Protein AF-A0A522UEQ8-F1 (afdb_monomer)

Structure (mmCIF, N/CA/C/O backbone):
data_AF-A0A522UEQ8-F1
#
_entry.id   AF-A0A522UEQ8-F1
#
loop_
_atom_site.group_PDB
_atom_site.id
_atom_site.type_symbol
_atom_site.label_atom_id
_atom_site.label_alt_id
_atom_site.label_comp_id
_atom_site.label_asym_id
_atom_site.label_entity_id
_atom_site.label_seq_id
_atom_site.pdbx_PDB_ins_code
_atom_site.Cartn_x
_atom_site.Cartn_y
_atom_site.Cartn_z
_atom_site.occupancy
_atom_site.B_iso_or_equiv
_atom_site.auth_seq_id
_atom_site.auth_comp_id
_atom_site.auth_asym_id
_atom_site.auth_atom_id
_atom_site.pdbx_PDB_model_num
ATOM 1 N N . MET A 1 1 ? -11.836 -17.028 -3.433 1.00 91.75 1 MET A N 1
ATOM 2 C CA . MET A 1 1 ? -11.010 -16.251 -2.489 1.00 91.75 1 MET A CA 1
ATOM 3 C C . MET A 1 1 ? -9.762 -15.765 -3.207 1.00 91.75 1 MET A C 1
ATOM 5 O O . MET A 1 1 ? -8.995 -16.600 -3.670 1.00 91.75 1 MET A O 1
ATOM 9 N N . ILE A 1 2 ? -9.611 -14.448 -3.339 1.00 97.38 2 ILE A N 1
ATOM 10 C CA . ILE A 1 2 ? -8.489 -13.751 -3.980 1.00 97.38 2 ILE A CA 1
ATOM 11 C C . ILE A 1 2 ? -7.397 -13.528 -2.930 1.00 97.38 2 ILE A C 1
ATOM 13 O O . ILE A 1 2 ? -7.667 -12.942 -1.883 1.00 97.38 2 ILE A O 1
ATOM 17 N N . LYS A 1 3 ? -6.168 -13.971 -3.196 1.00 97.94 3 LYS A N 1
ATOM 18 C CA . LYS A 1 3 ? -5.020 -13.849 -2.288 1.00 97.94 3 LYS A CA 1
ATOM 19 C C . LYS A 1 3 ? -4.161 -12.650 -2.666 1.00 97.94 3 LYS A C 1
ATOM 21 O O . LYS A 1 3 ? -3.586 -12.609 -3.754 1.00 97.94 3 LYS A O 1
ATOM 26 N N . VAL A 1 4 ? -4.022 -11.704 -1.747 1.00 98.00 4 VAL A N 1
ATOM 27 C CA . VAL A 1 4 ? -3.238 -10.483 -1.943 1.00 98.00 4 VAL A CA 1
ATOM 28 C C . VAL A 1 4 ? -2.047 -10.498 -1.000 1.00 98.00 4 VAL A C 1
ATOM 30 O O . VAL A 1 4 ? -2.216 -10.483 0.217 1.00 98.00 4 VAL A O 1
ATOM 33 N N . LYS A 1 5 ? -0.834 -10.475 -1.549 1.00 96.75 5 LYS A N 1
ATOM 34 C CA . LYS A 1 5 ? 0.357 -10.165 -0.755 1.00 96.75 5 LYS A CA 1
ATOM 35 C C . LYS A 1 5 ? 0.389 -8.663 -0.511 1.00 96.75 5 LYS A C 1
ATOM 37 O O . LYS A 1 5 ? 0.429 -7.906 -1.479 1.00 96.75 5 LYS A O 1
ATOM 42 N N . LEU A 1 6 ? 0.398 -8.231 0.745 1.00 95.81 6 LEU A N 1
ATOM 43 C CA . LEU A 1 6 ? 0.631 -6.836 1.109 1.00 95.81 6 LEU A CA 1
ATOM 44 C C . LEU A 1 6 ? 2.005 -6.724 1.768 1.00 95.81 6 LEU A C 1
ATOM 46 O O . LEU A 1 6 ? 2.193 -7.157 2.902 1.00 95.81 6 LEU A O 1
ATOM 50 N N . THR A 1 7 ? 2.975 -6.156 1.058 1.00 94.88 7 THR A N 1
ATOM 51 C CA . THR A 1 7 ? 4.312 -5.929 1.610 1.00 94.88 7 THR A CA 1
ATOM 52 C C . THR A 1 7 ? 4.394 -4.536 2.226 1.00 94.88 7 THR A C 1
ATOM 54 O O . THR A 1 7 ? 4.157 -3.533 1.549 1.00 94.88 7 THR A O 1
ATOM 57 N N . LEU A 1 8 ? 4.763 -4.483 3.503 1.00 92.69 8 LEU A N 1
ATOM 58 C CA . LEU A 1 8 ? 5.019 -3.265 4.265 1.00 92.69 8 LEU A CA 1
ATOM 59 C C . LEU A 1 8 ? 6.522 -3.128 4.525 1.00 92.69 8 LEU A C 1
ATOM 61 O O . LEU A 1 8 ? 7.205 -4.115 4.797 1.00 92.69 8 LEU A O 1
ATOM 65 N N . CYS A 1 9 ? 7.031 -1.895 4.513 1.00 87.19 9 CYS A N 1
ATOM 66 C CA . CYS A 1 9 ? 8.425 -1.622 4.871 1.00 87.19 9 CYS A CA 1
ATOM 67 C C . CYS A 1 9 ? 8.728 -1.954 6.341 1.00 87.19 9 CYS A C 1
ATOM 69 O O . CYS A 1 9 ? 9.807 -2.454 6.652 1.00 87.19 9 CYS A O 1
ATOM 71 N N . ASP A 1 10 ? 7.786 -1.663 7.240 1.00 85.12 10 ASP A N 1
ATOM 72 C CA . ASP A 1 10 ? 7.885 -2.010 8.654 1.00 85.12 10 ASP A CA 1
ATOM 73 C C . ASP A 1 10 ? 7.079 -3.281 8.934 1.00 85.12 10 ASP A C 1
ATOM 75 O O . ASP A 1 10 ? 5.873 -3.331 8.690 1.00 85.12 10 ASP A O 1
ATOM 79 N N . ASN A 1 11 ? 7.761 -4.301 9.455 1.00 83.00 11 ASN A N 1
ATOM 80 C CA . ASN A 1 11 ? 7.155 -5.567 9.857 1.00 83.00 11 ASN A CA 1
ATOM 81 C C . ASN A 1 11 ? 6.941 -5.661 11.376 1.00 83.00 11 ASN A C 1
ATOM 83 O O . ASN A 1 11 ? 6.801 -6.759 11.915 1.00 83.00 11 ASN A O 1
ATOM 87 N N . SER A 1 12 ? 6.972 -4.532 12.091 1.00 87.19 12 SER A N 1
ATOM 88 C CA . SER A 1 12 ? 6.601 -4.511 13.501 1.00 87.19 12 SER A CA 1
ATOM 89 C C . SER A 1 12 ? 5.156 -5.006 13.676 1.00 87.19 12 SER A C 1
ATOM 91 O O . SER A 1 12 ? 4.299 -4.717 12.832 1.00 87.19 12 SER A O 1
ATOM 93 N N . PRO A 1 13 ? 4.848 -5.719 14.778 1.00 87.44 13 PRO A N 1
ATOM 94 C CA . PRO A 1 13 ? 3.485 -6.170 15.060 1.00 87.44 13 PRO A CA 1
ATOM 95 C C . PRO A 1 13 ? 2.465 -5.027 15.012 1.00 87.44 13 PRO A C 1
ATOM 97 O O . PRO A 1 13 ? 1.382 -5.195 14.467 1.00 87.44 13 PRO A O 1
ATOM 100 N N . LEU A 1 14 ? 2.854 -3.837 15.488 1.00 86.38 14 LEU A N 1
ATOM 101 C CA . LEU A 1 14 ? 2.015 -2.637 15.469 1.00 86.38 14 LEU A CA 1
ATOM 102 C C . LEU A 1 14 ? 1.664 -2.187 14.047 1.00 86.38 14 LEU A C 1
ATOM 104 O O . LEU A 1 14 ? 0.523 -1.808 13.782 1.00 86.38 14 LEU A O 1
ATOM 108 N N . SER A 1 15 ? 2.628 -2.228 13.126 1.00 88.81 15 SER A N 1
ATOM 109 C CA . SER A 1 15 ? 2.390 -1.861 11.730 1.00 88.81 15 SER A CA 1
ATOM 110 C C . SER A 1 15 ? 1.461 -2.855 11.044 1.00 88.81 15 SER A C 1
ATOM 112 O O . SER A 1 15 ? 0.484 -2.433 10.427 1.00 88.81 15 SER A O 1
ATOM 114 N N . VAL A 1 16 ? 1.686 -4.158 11.220 1.00 92.25 16 VAL A N 1
ATOM 115 C CA 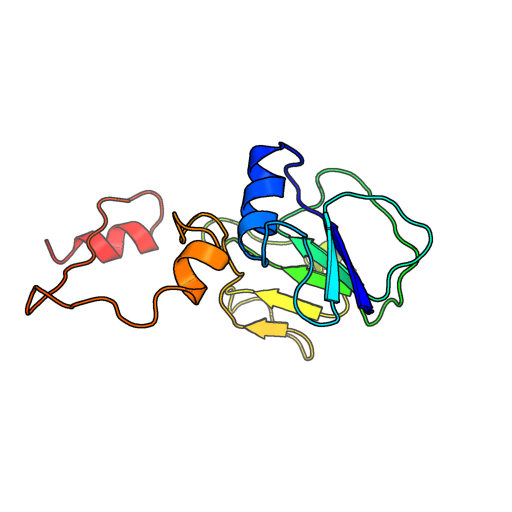. VAL A 1 16 ? 0.812 -5.210 10.671 1.00 92.25 16 VAL A CA 1
ATOM 116 C C . VAL A 1 16 ? -0.607 -5.093 11.234 1.00 92.25 16 VAL A C 1
ATOM 118 O O . VAL A 1 16 ? -1.575 -5.023 10.474 1.00 92.25 16 VAL A O 1
ATOM 121 N N . GLU A 1 17 ? -0.740 -4.973 12.555 1.00 92.69 17 GLU A N 1
ATOM 122 C CA . GLU A 1 17 ? -2.027 -4.808 13.235 1.00 92.69 17 GLU A CA 1
ATOM 123 C C . GLU A 1 17 ? -2.772 -3.556 12.749 1.00 92.69 17 GLU A C 1
ATOM 125 O O . GLU A 1 17 ? -3.990 -3.584 12.578 1.00 92.69 17 GLU A O 1
ATOM 130 N N . SER A 1 18 ? -2.055 -2.466 12.441 1.00 92.12 18 SER A N 1
ATOM 131 C CA . SER A 1 18 ? -2.669 -1.235 11.929 1.00 92.12 18 SER A CA 1
ATOM 132 C C . SER A 1 18 ? -3.409 -1.425 10.598 1.00 92.12 18 SER A C 1
ATOM 134 O O . SER A 1 18 ? -4.384 -0.712 10.339 1.00 92.12 18 SER A O 1
ATOM 136 N N . PHE A 1 19 ? -2.972 -2.379 9.774 1.00 93.38 19 PHE A N 1
ATOM 137 C CA . PHE A 1 19 ? -3.661 -2.772 8.548 1.00 93.38 19 PHE A CA 1
ATOM 138 C C . PHE A 1 19 ? -4.742 -3.815 8.834 1.00 93.38 19 PHE A C 1
ATOM 140 O O . PHE A 1 19 ? -5.863 -3.656 8.356 1.00 93.38 19 PHE A O 1
ATOM 147 N N . LEU A 1 20 ? -4.459 -4.825 9.664 1.00 95.06 20 LEU A N 1
ATOM 148 C CA . LEU A 1 20 ? -5.443 -5.855 10.017 1.00 95.06 20 LEU A CA 1
ATOM 149 C C . LEU A 1 20 ? -6.689 -5.263 10.676 1.00 95.06 20 LEU A C 1
ATOM 151 O O . LEU A 1 20 ? -7.797 -5.642 10.310 1.00 95.06 20 LEU A O 1
ATOM 155 N N . LYS A 1 21 ? -6.550 -4.262 11.553 1.00 94.25 21 LYS A N 1
ATOM 156 C CA . LYS A 1 21 ? -7.695 -3.582 12.180 1.00 94.25 21 LYS A CA 1
ATOM 157 C C . LYS A 1 21 ? -8.646 -2.928 11.173 1.00 94.25 21 LYS A C 1
ATOM 159 O O . LYS A 1 21 ? -9.744 -2.566 11.567 1.00 94.25 21 LYS A O 1
ATOM 164 N N . GLN A 1 22 ? -8.243 -2.724 9.913 1.00 92.69 22 GLN A N 1
ATOM 165 C CA . GLN A 1 22 ? -9.114 -2.215 8.841 1.00 92.69 22 GLN A CA 1
ATOM 166 C C . GLN A 1 22 ? -10.005 -3.309 8.233 1.00 92.69 22 GLN A C 1
ATOM 168 O O . GLN A 1 22 ? -10.789 -3.029 7.330 1.00 92.69 22 GLN A O 1
ATOM 173 N N . THR A 1 23 ? -9.896 -4.544 8.721 1.00 94.94 23 THR A N 1
ATOM 174 C CA . THR A 1 23 ? -10.685 -5.697 8.284 1.00 94.94 23 THR A CA 1
ATOM 175 C C . THR A 1 23 ? -11.548 -6.229 9.431 1.00 94.94 23 THR A C 1
ATOM 177 O O . THR A 1 23 ? -11.146 -6.102 10.595 1.00 94.94 23 THR A O 1
ATOM 180 N N . PRO A 1 24 ? -12.714 -6.831 9.129 1.00 95.75 24 PRO A N 1
ATOM 181 C CA . PRO A 1 24 ? -13.539 -7.516 10.115 1.00 95.75 24 PRO A CA 1
ATOM 182 C C . PRO A 1 24 ? -12.735 -8.472 10.997 1.00 95.75 24 PRO A C 1
ATOM 184 O O . PRO A 1 24 ? -12.000 -9.327 10.490 1.00 95.75 24 PRO A O 1
ATOM 187 N N . GLY A 1 25 ? -12.860 -8.330 12.316 1.00 95.31 25 GLY A N 1
ATOM 188 C CA . GLY A 1 25 ? -12.215 -9.204 13.293 1.00 95.31 25 GLY A CA 1
ATOM 189 C C . GLY A 1 25 ? -10.689 -9.257 13.199 1.00 95.31 25 GLY A C 1
ATOM 190 O O . GLY A 1 25 ? -10.101 -10.219 13.681 1.00 95.31 25 GLY A O 1
ATOM 191 N N . PHE A 1 26 ? -10.043 -8.267 12.565 1.00 95.62 26 PHE A N 1
ATOM 192 C CA . PHE A 1 26 ? -8.590 -8.234 12.357 1.00 95.62 26 PHE A CA 1
ATOM 193 C C . PHE A 1 26 ? -8.072 -9.426 11.528 1.00 95.62 26 PHE A C 1
ATOM 195 O O . PHE A 1 26 ? -6.900 -9.789 11.595 1.00 95.62 26 PHE A O 1
ATOM 202 N N . SER A 1 27 ? -8.951 -10.039 10.734 1.00 96.00 27 SER A N 1
ATOM 203 C CA . SER A 1 27 ? -8.690 -11.292 10.013 1.00 96.00 27 SER A CA 1
ATOM 204 C C . SER A 1 27 ? -7.787 -11.141 8.786 1.00 96.00 27 SER A C 1
ATOM 206 O O . SER A 1 27 ? -7.307 -12.131 8.234 1.00 96.00 27 SER A O 1
ATOM 208 N N . GLY A 1 28 ? -7.600 -9.913 8.299 1.00 96.44 28 GLY A N 1
ATOM 209 C CA . GLY A 1 28 ? -7.012 -9.673 6.986 1.00 96.44 28 GLY A CA 1
ATOM 210 C C . GLY A 1 28 ? -7.956 -10.050 5.840 1.00 96.44 28 GLY A C 1
ATOM 211 O O . GLY A 1 28 ? -7.535 -10.018 4.689 1.00 96.44 28 GLY A O 1
ATOM 212 N N . GLN A 1 29 ? -9.218 -10.387 6.113 1.00 97.38 29 GLN A N 1
ATOM 213 C CA . GLN A 1 29 ? -10.203 -10.729 5.094 1.00 97.38 29 GLN A CA 1
ATOM 214 C C . GLN A 1 29 ? -11.178 -9.573 4.868 1.00 97.38 29 GLN A C 1
ATOM 216 O O . GLN A 1 29 ? -11.756 -9.042 5.812 1.00 97.38 29 GLN A O 1
ATOM 221 N N . LEU A 1 30 ? -11.419 -9.205 3.611 1.00 95.12 30 LEU A N 1
ATOM 222 C CA . LEU A 1 30 ? -12.456 -8.250 3.226 1.00 95.12 30 LEU A CA 1
ATOM 223 C C . LEU A 1 30 ? -13.266 -8.822 2.056 1.00 95.12 30 LEU A C 1
ATOM 225 O O . LEU A 1 30 ? -12.805 -8.847 0.915 1.00 95.12 30 LEU A O 1
ATOM 229 N N . GLY A 1 31 ? -14.476 -9.310 2.344 1.00 94.88 31 GLY A N 1
ATOM 230 C CA . GLY A 1 31 ? -15.278 -10.055 1.370 1.00 94.88 31 GLY A CA 1
ATOM 231 C C . GLY A 1 31 ? -14.541 -11.309 0.885 1.00 94.88 31 GLY A C 1
ATOM 232 O O . GLY A 1 31 ? -14.087 -12.121 1.692 1.00 94.88 31 GLY A O 1
ATOM 233 N N . ASP A 1 32 ? -14.385 -11.441 -0.433 1.00 96.75 32 ASP A N 1
ATOM 234 C CA . ASP A 1 32 ? -13.662 -12.555 -1.062 1.00 96.75 32 ASP A CA 1
ATOM 235 C C . ASP A 1 32 ? -12.139 -12.362 -1.124 1.00 96.75 32 ASP A C 1
ATOM 237 O O . ASP A 1 32 ? -11.441 -13.212 -1.685 1.00 96.75 32 ASP A O 1
ATOM 241 N N . VAL A 1 33 ? -11.610 -11.263 -0.581 1.00 97.81 33 VAL A N 1
ATOM 242 C CA . VAL A 1 33 ? -10.181 -10.928 -0.601 1.00 97.81 33 VAL A CA 1
ATOM 243 C C . VAL A 1 33 ? -9.534 -11.292 0.732 1.00 97.81 33 VAL A C 1
ATOM 245 O O . VAL A 1 33 ? -10.003 -10.858 1.778 1.00 97.81 33 VAL A O 1
ATOM 248 N N . GLN A 1 34 ? -8.426 -12.032 0.686 1.00 97.81 34 GLN A N 1
ATOM 249 C CA . GLN A 1 34 ? -7.556 -12.306 1.829 1.00 97.81 34 GLN A CA 1
ATOM 250 C C . GLN A 1 34 ? -6.213 -11.601 1.640 1.00 97.81 34 GLN A C 1
ATOM 252 O O . GLN A 1 34 ? -5.494 -11.862 0.672 1.00 97.81 34 GLN A O 1
ATOM 257 N N . PHE A 1 35 ? -5.857 -10.748 2.593 1.00 97.25 35 PHE A N 1
ATOM 258 C CA . PHE A 1 35 ? -4.551 -10.115 2.686 1.00 97.25 35 PHE A CA 1
ATOM 259 C C . PHE A 1 35 ? -3.594 -10.982 3.505 1.00 97.25 35 PHE A C 1
ATOM 261 O O . PHE A 1 35 ? -3.937 -11.467 4.581 1.00 97.25 35 PHE A O 1
ATOM 268 N N . TYR A 1 36 ? -2.383 -11.135 2.983 1.00 96.19 36 TYR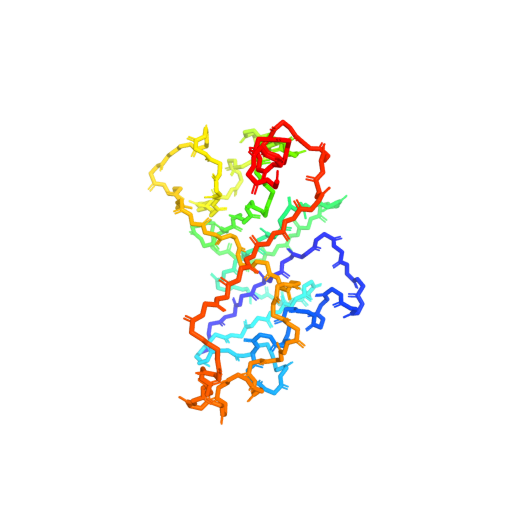 A N 1
ATOM 269 C CA . TYR A 1 36 ? -1.245 -11.791 3.616 1.00 96.19 36 TYR A CA 1
ATOM 270 C C . TYR A 1 36 ? -0.154 -10.737 3.782 1.00 96.19 36 TYR A C 1
ATOM 272 O O . TYR A 1 36 ? 0.449 -10.298 2.794 1.00 96.19 36 TYR A O 1
ATOM 280 N N . ILE A 1 37 ? 0.050 -10.260 5.009 1.00 94.88 37 ILE A N 1
ATOM 281 C CA . ILE A 1 37 ? 0.895 -9.088 5.265 1.00 94.88 37 ILE A CA 1
ATOM 282 C C . ILE A 1 37 ? 2.314 -9.550 5.567 1.00 94.88 37 ILE A C 1
ATOM 284 O O . ILE A 1 37 ? 2.557 -10.173 6.593 1.00 94.88 37 ILE A O 1
ATOM 288 N N . ASN A 1 38 ? 3.260 -9.238 4.678 1.00 92.38 38 ASN A N 1
ATOM 289 C CA . ASN A 1 38 ? 4.664 -9.674 4.771 1.00 92.38 38 ASN A CA 1
ATOM 290 C C . ASN A 1 38 ? 4.873 -11.198 4.875 1.00 92.38 38 ASN A C 1
ATOM 292 O O . ASN A 1 38 ? 5.977 -11.662 5.172 1.00 92.38 38 ASN A O 1
ATOM 296 N N . GLU A 1 39 ? 3.841 -11.984 4.589 1.00 91.75 39 GLU A N 1
ATOM 297 C CA . GLU A 1 39 ? 3.897 -13.439 4.596 1.00 91.75 39 GLU A CA 1
ATOM 298 C C . GLU A 1 39 ? 4.385 -13.985 3.247 1.00 91.75 39 GLU A C 1
ATOM 300 O O . GLU A 1 39 ? 4.305 -13.339 2.191 1.00 91.75 39 GLU A O 1
ATOM 305 N N . LYS A 1 40 ? 4.905 -15.213 3.276 1.00 89.69 40 LYS A N 1
ATOM 306 C CA . LYS A 1 40 ? 5.316 -15.958 2.086 1.00 89.69 40 LYS A CA 1
ATOM 307 C C . LYS A 1 40 ? 4.466 -17.215 1.966 1.00 89.69 40 LYS A C 1
ATOM 309 O O . LYS A 1 40 ? 4.566 -18.101 2.807 1.00 89.69 40 LYS A O 1
ATOM 314 N N . ILE A 1 41 ? 3.674 -17.280 0.903 1.00 91.31 41 ILE A N 1
ATOM 315 C CA . ILE A 1 41 ? 2.921 -18.465 0.483 1.00 91.31 41 ILE A CA 1
ATOM 316 C C . ILE A 1 41 ? 3.252 -18.774 -0.983 1.00 91.31 41 ILE A C 1
ATOM 318 O O . ILE A 1 41 ? 3.876 -17.962 -1.669 1.00 91.31 41 ILE A O 1
ATOM 322 N N . ASP A 1 42 ? 2.799 -19.926 -1.473 1.00 88.44 42 ASP A N 1
ATOM 323 C CA . ASP A 1 42 ? 3.192 -20.447 -2.788 1.00 88.44 42 ASP A CA 1
ATOM 324 C C . ASP A 1 42 ? 2.790 -19.561 -3.973 1.00 88.44 42 ASP A C 1
ATOM 326 O O . ASP A 1 42 ? 3.561 -19.398 -4.913 1.00 88.44 42 ASP A O 1
ATOM 330 N N . ARG A 1 43 ? 1.575 -18.999 -3.971 1.00 95.31 43 ARG A N 1
ATOM 331 C CA . ARG A 1 43 ? 1.053 -18.188 -5.080 1.00 95.31 43 ARG A CA 1
ATOM 332 C C . ARG A 1 43 ? 0.067 -17.141 -4.582 1.00 95.31 43 ARG A C 1
ATOM 334 O O . ARG A 1 43 ? -0.800 -17.444 -3.759 1.00 95.31 43 ARG A O 1
ATOM 341 N N . TYR A 1 44 ? 0.171 -15.951 -5.162 1.00 97.56 44 TYR A N 1
ATOM 342 C CA . TYR A 1 44 ? -0.741 -14.834 -4.960 1.00 97.56 44 TYR A CA 1
ATOM 343 C C . TYR A 1 44 ? -1.450 -14.467 -6.262 1.00 97.56 44 TYR A C 1
ATOM 345 O O . TYR A 1 44 ? -0.899 -14.638 -7.351 1.00 97.56 44 TYR A O 1
ATOM 353 N N . ASP A 1 45 ? -2.659 -13.929 -6.136 1.00 97.88 45 ASP A N 1
ATOM 354 C CA . ASP A 1 45 ? -3.413 -13.371 -7.259 1.00 97.88 45 ASP A CA 1
ATOM 355 C C . ASP A 1 45 ? -3.007 -11.914 -7.516 1.00 97.88 45 ASP A C 1
ATOM 357 O O . ASP A 1 45 ? -2.964 -11.480 -8.667 1.00 97.88 45 ASP A O 1
ATOM 361 N N . TYR A 1 46 ? -2.669 -11.183 -6.445 1.00 98.12 46 TYR A N 1
ATOM 362 C CA . TYR A 1 46 ? -2.167 -9.809 -6.481 1.00 98.12 46 TYR A CA 1
ATOM 363 C C . TYR A 1 46 ? -1.007 -9.604 -5.512 1.00 98.12 46 TYR A C 1
ATOM 365 O O . TYR A 1 46 ? -0.916 -10.249 -4.464 1.00 98.12 46 TYR A O 1
ATOM 373 N N . TRP A 1 47 ? -0.173 -8.616 -5.822 1.00 97.19 47 TRP A N 1
ATOM 374 C CA . TRP A 1 47 ? 0.882 -8.152 -4.932 1.00 97.19 47 TRP A CA 1
ATOM 375 C C . TRP A 1 47 ? 0.860 -6.631 -4.829 1.00 97.19 47 TRP A C 1
ATOM 377 O O . TRP A 1 47 ? 1.133 -5.927 -5.799 1.00 97.19 47 TRP A O 1
ATOM 387 N N . ALA A 1 48 ? 0.539 -6.133 -3.639 1.00 96.62 48 ALA A N 1
ATOM 388 C CA . ALA A 1 48 ? 0.594 -4.727 -3.286 1.00 96.62 48 ALA A CA 1
ATOM 389 C C . ALA A 1 48 ? 1.825 -4.433 -2.419 1.00 96.62 48 ALA A C 1
ATOM 391 O O . ALA A 1 48 ? 2.099 -5.137 -1.447 1.00 96.62 48 ALA A O 1
ATOM 392 N N . VAL A 1 49 ? 2.548 -3.366 -2.746 1.00 95.75 49 VAL A N 1
ATOM 393 C CA . VAL A 1 49 ? 3.679 -2.856 -1.962 1.00 95.75 49 VAL A CA 1
ATOM 394 C C . VAL A 1 49 ? 3.336 -1.463 -1.459 1.00 95.75 49 VAL A C 1
ATOM 396 O O . VAL A 1 49 ? 3.028 -0.575 -2.254 1.00 95.75 49 VAL A O 1
ATOM 399 N N . TYR A 1 50 ? 3.407 -1.270 -0.145 1.00 94.69 50 TYR A N 1
ATOM 400 C CA . TYR A 1 50 ? 3.141 0.011 0.496 1.00 94.69 50 TYR A CA 1
ATOM 401 C C . TYR A 1 50 ? 4.447 0.731 0.841 1.00 94.69 50 TYR A C 1
ATOM 403 O O . TYR A 1 50 ? 5.291 0.188 1.554 1.00 94.69 50 TYR A O 1
ATOM 411 N N . GLU A 1 51 ? 4.581 1.979 0.386 1.00 90.38 51 GLU A N 1
ATOM 412 C CA . GLU A 1 51 ? 5.684 2.908 0.670 1.00 90.38 51 GLU A CA 1
ATOM 413 C C . GLU A 1 51 ? 7.075 2.531 0.148 1.00 90.38 51 GLU A C 1
ATOM 415 O O . GLU A 1 51 ? 7.709 3.314 -0.563 1.00 90.38 51 GLU A O 1
ATOM 420 N N . ASN A 1 52 ? 7.633 1.403 0.573 1.00 84.25 52 ASN A N 1
ATOM 421 C CA . ASN A 1 52 ? 8.970 0.993 0.170 1.00 84.25 52 ASN A CA 1
ATOM 422 C C . ASN A 1 52 ? 9.200 -0.503 0.387 1.00 84.25 52 ASN A C 1
ATOM 424 O O . ASN A 1 52 ? 8.555 -1.134 1.220 1.00 84.25 52 ASN A O 1
ATOM 428 N N . LEU A 1 53 ? 10.206 -1.022 -0.309 1.00 82.75 53 LEU A N 1
ATOM 429 C CA . LEU A 1 53 ? 10.799 -2.334 -0.089 1.00 82.75 53 LEU A CA 1
ATOM 430 C C . LEU A 1 53 ? 12.218 -2.126 0.463 1.00 82.75 53 LEU A C 1
ATOM 432 O O . LEU A 1 53 ? 13.124 -1.822 -0.308 1.00 82.75 53 LEU A O 1
ATOM 436 N N . PRO A 1 54 ? 12.444 -2.247 1.786 1.00 71.69 54 PRO A N 1
ATOM 437 C CA . PRO A 1 54 ? 13.770 -2.024 2.374 1.00 71.69 54 PRO A CA 1
ATOM 438 C C . PRO A 1 54 ? 14.771 -3.131 2.014 1.00 71.69 54 PRO A C 1
ATOM 440 O O . PRO A 1 54 ? 15.974 -2.963 2.183 1.00 71.69 54 PRO A O 1
ATOM 443 N N . ARG A 1 55 ? 14.268 -4.271 1.537 1.00 82.44 55 ARG A N 1
ATOM 444 C CA . ARG A 1 55 ? 15.034 -5.405 1.030 1.00 82.44 55 ARG A CA 1
ATOM 445 C C . ARG A 1 55 ? 14.318 -5.984 -0.178 1.00 82.44 55 ARG A C 1
ATOM 447 O O . ARG A 1 55 ? 13.104 -5.818 -0.310 1.00 82.44 55 ARG A O 1
ATOM 454 N N . GLU A 1 56 ? 15.064 -6.694 -1.010 1.00 86.81 56 GLU A N 1
ATOM 455 C CA . GLU A 1 56 ? 14.486 -7.471 -2.099 1.00 86.81 56 GLU A CA 1
ATOM 456 C C . GLU A 1 56 ? 13.476 -8.487 -1.552 1.00 86.81 56 GLU A C 1
ATOM 458 O O . GLU A 1 56 ? 13.693 -9.143 -0.528 1.00 86.81 56 GLU A O 1
ATOM 463 N N . ASP A 1 57 ? 12.347 -8.592 -2.240 1.00 89.12 57 ASP A N 1
ATOM 464 C CA . ASP A 1 57 ? 11.290 -9.544 -1.945 1.00 89.12 57 ASP A CA 1
ATOM 465 C C . ASP A 1 57 ? 10.740 -10.074 -3.269 1.00 89.12 57 ASP A C 1
ATOM 467 O O . ASP A 1 57 ? 10.880 -9.444 -4.317 1.00 89.12 57 ASP A O 1
ATOM 471 N N . SER A 1 58 ? 10.138 -11.254 -3.233 1.00 90.19 58 SER A N 1
ATOM 472 C CA . SER A 1 58 ? 9.613 -11.918 -4.419 1.00 90.19 58 SER A CA 1
ATOM 473 C C . SER A 1 58 ? 8.340 -12.690 -4.095 1.00 90.19 58 SER A C 1
ATOM 475 O O . SER A 1 58 ? 8.034 -13.008 -2.939 1.00 90.19 58 SER A O 1
ATOM 477 N N . ALA A 1 59 ? 7.540 -12.931 -5.127 1.00 91.25 59 ALA A N 1
ATOM 478 C CA . ALA A 1 59 ? 6.286 -13.660 -5.043 1.00 91.25 59 ALA A CA 1
ATOM 479 C C . ALA A 1 59 ? 5.941 -14.253 -6.412 1.00 91.25 59 ALA A C 1
ATOM 481 O O . ALA A 1 59 ? 6.220 -13.642 -7.444 1.00 91.25 59 ALA A O 1
ATOM 482 N N . ILE A 1 60 ? 5.290 -15.416 -6.423 1.00 95.06 60 ILE A N 1
ATOM 483 C CA . ILE A 1 60 ? 4.666 -15.954 -7.635 1.00 95.06 60 ILE A CA 1
ATOM 484 C C . ILE A 1 60 ? 3.318 -15.241 -7.796 1.00 95.06 60 ILE A C 1
ATOM 486 O O . ILE A 1 60 ? 2.364 -15.545 -7.081 1.00 95.06 60 ILE A O 1
ATOM 490 N N . CYS A 1 61 ? 3.270 -14.262 -8.700 1.00 95.88 61 CYS A N 1
ATOM 491 C CA . CYS A 1 61 ? 2.120 -13.391 -8.958 1.00 95.88 61 CYS A CA 1
ATOM 492 C C . CYS A 1 61 ? 2.106 -12.972 -10.441 1.00 95.88 61 CYS A C 1
ATOM 494 O O . CYS A 1 61 ? 3.181 -12.721 -10.996 1.00 95.88 61 CYS A O 1
ATOM 496 N N . PRO A 1 62 ? 0.932 -12.853 -11.091 1.00 96.75 62 PRO A N 1
ATOM 497 C CA . PRO A 1 62 ? 0.828 -12.237 -12.413 1.00 96.75 62 PRO A CA 1
ATOM 498 C C . PRO A 1 62 ? 1.387 -10.809 -12.402 1.00 96.75 62 PRO A C 1
ATOM 500 O O . PRO A 1 62 ? 1.115 -10.030 -11.482 1.00 96.75 62 PRO A O 1
ATOM 503 N N . LYS A 1 63 ? 2.178 -10.450 -13.418 1.00 94.94 63 LYS A N 1
ATOM 504 C CA . LYS A 1 63 ? 2.874 -9.154 -13.465 1.00 94.94 63 LYS A CA 1
ATOM 505 C C . LYS A 1 63 ? 1.885 -7.991 -13.549 1.00 94.94 63 LYS A C 1
ATOM 507 O O . LYS A 1 63 ? 2.090 -6.960 -12.912 1.00 94.94 63 LYS A O 1
ATOM 512 N N . GLU A 1 64 ? 0.789 -8.182 -14.274 1.00 96.94 64 GLU A N 1
ATOM 513 C CA . GLU A 1 64 ? -0.334 -7.256 -14.435 1.00 96.94 64 GLU A CA 1
ATOM 514 C C . GLU A 1 64 ? -1.074 -6.952 -13.120 1.00 96.94 64 GLU A C 1
ATOM 516 O O . GLU A 1 64 ? -1.789 -5.952 -13.019 1.00 96.94 64 GLU A O 1
ATOM 521 N N . ASN A 1 65 ? -0.868 -7.775 -12.088 1.00 97.69 65 ASN A N 1
ATOM 522 C CA . ASN A 1 65 ? -1.514 -7.666 -10.781 1.00 97.69 65 ASN A CA 1
ATOM 523 C C . ASN A 1 65 ? -0.576 -7.136 -9.685 1.00 97.69 65 ASN A C 1
ATOM 525 O O . ASN A 1 65 ? -0.861 -7.264 -8.492 1.00 97.69 65 ASN A O 1
ATOM 529 N N . THR A 1 66 ? 0.527 -6.504 -10.083 1.00 97.44 66 THR A N 1
ATOM 530 C CA . THR A 1 66 ? 1.434 -5.804 -9.169 1.00 97.44 66 THR A CA 1
ATOM 531 C C . THR A 1 66 ? 1.011 -4.346 -8.991 1.00 97.44 66 THR A C 1
ATOM 533 O O . THR A 1 66 ? 0.713 -3.637 -9.958 1.00 97.44 66 THR A O 1
ATOM 536 N N . ILE A 1 67 ? 0.958 -3.902 -7.738 1.00 97.44 67 ILE A N 1
ATOM 537 C CA . ILE A 1 67 ? 0.445 -2.594 -7.335 1.00 97.44 67 ILE A CA 1
ATOM 538 C C . ILE A 1 67 ? 1.458 -1.935 -6.403 1.00 97.44 67 ILE A C 1
ATOM 540 O O . ILE A 1 67 ? 1.873 -2.527 -5.409 1.00 97.44 67 ILE A O 1
ATOM 544 N N . PHE A 1 68 ? 1.813 -0.688 -6.688 1.00 97.06 68 PHE A N 1
ATOM 545 C CA . PHE A 1 68 ? 2.557 0.155 -5.760 1.00 97.06 68 PHE A C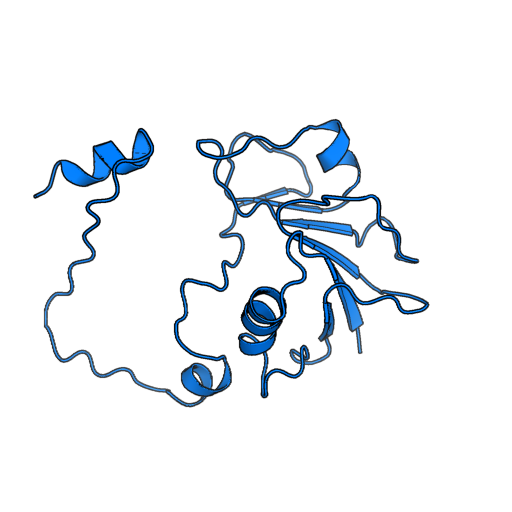A 1
ATOM 546 C C . PHE A 1 68 ? 1.653 1.218 -5.142 1.00 97.06 68 PHE A C 1
ATOM 548 O O . PHE A 1 68 ? 0.873 1.852 -5.851 1.00 97.06 68 PHE A O 1
ATOM 555 N N . ILE A 1 69 ? 1.771 1.437 -3.834 1.00 96.81 69 ILE A N 1
ATOM 556 C CA . ILE A 1 69 ? 1.031 2.463 -3.098 1.00 96.81 69 ILE A CA 1
ATOM 557 C C . ILE A 1 69 ? 2.030 3.473 -2.528 1.00 96.81 69 ILE A C 1
ATOM 559 O O . ILE A 1 69 ? 2.775 3.179 -1.591 1.00 96.81 69 ILE A O 1
ATOM 563 N N . ALA A 1 70 ? 2.018 4.679 -3.091 1.00 95.19 70 ALA A N 1
ATOM 564 C CA . ALA A 1 70 ? 2.776 5.827 -2.612 1.00 95.19 70 ALA A CA 1
ATOM 565 C C . ALA A 1 70 ? 2.006 6.532 -1.481 1.00 95.19 70 ALA A C 1
ATOM 567 O O . ALA A 1 70 ? 1.096 7.327 -1.731 1.00 95.19 70 ALA A O 1
ATOM 568 N N . GLY A 1 71 ? 2.372 6.224 -0.240 1.00 91.31 71 GLY A N 1
ATOM 569 C CA . GLY A 1 71 ? 1.865 6.833 0.991 1.00 91.31 71 GLY A CA 1
ATOM 570 C C . GLY A 1 71 ? 2.253 8.301 1.161 1.00 91.31 71 GLY A C 1
ATOM 571 O O . GLY A 1 71 ? 1.452 9.105 1.633 1.00 91.31 71 GLY A O 1
ATOM 572 N N . GLU A 1 72 ? 3.447 8.690 0.726 1.00 91.25 72 GLU A N 1
ATOM 573 C CA . GLU A 1 72 ? 3.977 10.025 0.978 1.00 91.25 72 GLU A CA 1
ATOM 574 C C . GLU A 1 72 ? 3.756 10.994 -0.200 1.00 91.25 72 GLU A C 1
ATOM 576 O O . GLU A 1 72 ? 3.903 10.631 -1.374 1.00 91.25 72 GLU A O 1
ATOM 581 N N . PRO A 1 73 ? 3.443 12.275 0.072 1.00 89.19 73 PRO A N 1
ATOM 582 C CA . PRO A 1 73 ? 3.370 13.306 -0.953 1.00 89.19 73 PRO A CA 1
ATOM 583 C C . PRO A 1 73 ? 4.766 13.690 -1.463 1.00 89.19 73 PRO A C 1
ATOM 585 O O . PRO A 1 73 ? 5.774 13.528 -0.773 1.00 89.19 73 PRO A O 1
ATOM 588 N N . THR A 1 74 ? 4.820 14.336 -2.634 1.00 90.31 74 THR A N 1
ATOM 589 C CA . THR A 1 74 ? 6.075 14.754 -3.297 1.00 90.31 74 THR A CA 1
ATOM 590 C C . THR A 1 74 ? 6.961 15.646 -2.423 1.00 90.31 74 THR A C 1
ATOM 592 O O . THR A 1 74 ? 8.177 15.679 -2.592 1.00 90.31 74 THR A O 1
ATOM 595 N N . ALA A 1 75 ? 6.362 16.380 -1.481 1.00 87.31 75 ALA A N 1
ATOM 596 C CA . ALA A 1 75 ? 7.082 17.238 -0.543 1.00 87.31 75 ALA A CA 1
ATOM 597 C C . ALA A 1 75 ? 7.859 16.464 0.539 1.00 87.31 75 ALA A C 1
ATOM 599 O O . ALA A 1 75 ? 8.721 17.054 1.183 1.00 87.31 75 ALA A O 1
ATOM 600 N N . ILE A 1 76 ? 7.532 15.188 0.764 1.00 87.94 76 ILE A N 1
ATOM 601 C CA . ILE A 1 76 ? 8.159 14.329 1.777 1.00 87.94 76 ILE A CA 1
ATOM 602 C C . ILE A 1 76 ? 9.070 13.302 1.106 1.00 87.94 76 ILE A C 1
ATOM 604 O O . ILE A 1 76 ? 10.198 13.102 1.551 1.00 87.94 76 ILE A O 1
ATOM 608 N N . LYS A 1 77 ? 8.610 12.677 0.017 1.00 91.12 77 LYS A N 1
ATOM 609 C CA . LYS A 1 77 ? 9.345 11.604 -0.654 1.00 91.12 77 LYS A CA 1
ATOM 610 C C . LYS A 1 77 ? 9.139 11.651 -2.160 1.00 91.12 77 LYS A C 1
ATOM 612 O O . LYS A 1 77 ? 8.044 11.928 -2.641 1.00 91.12 77 LYS A O 1
ATOM 617 N N . LYS A 1 78 ? 10.197 11.341 -2.905 1.00 93.06 78 LYS A N 1
ATOM 618 C CA . LYS A 1 78 ? 10.137 11.062 -4.343 1.00 93.06 78 LYS A CA 1
ATOM 619 C C . LYS A 1 78 ? 10.468 9.593 -4.558 1.00 93.06 78 LYS A C 1
ATOM 621 O O . LYS A 1 78 ? 11.354 9.067 -3.886 1.00 93.06 78 LYS A O 1
ATOM 626 N N . TYR A 1 79 ? 9.753 8.954 -5.472 1.00 93.75 79 TYR A N 1
ATOM 627 C CA . TYR A 1 79 ? 9.983 7.561 -5.839 1.00 93.75 79 TYR A CA 1
ATOM 628 C C . TYR A 1 79 ? 10.746 7.517 -7.159 1.00 93.75 79 TYR A C 1
ATOM 630 O O . TYR A 1 79 ? 10.480 8.318 -8.053 1.00 93.75 79 TYR A O 1
ATOM 638 N N . ASP A 1 80 ? 11.714 6.611 -7.251 1.00 92.62 80 ASP A N 1
ATOM 639 C CA . ASP A 1 80 ? 12.520 6.418 -8.454 1.00 92.62 80 ASP A CA 1
ATOM 640 C C . ASP A 1 80 ? 11.685 5.782 -9.578 1.00 92.62 80 ASP A C 1
ATOM 642 O O . ASP A 1 80 ? 10.927 4.840 -9.344 1.00 92.62 80 ASP A O 1
ATOM 646 N N . GLU A 1 81 ? 11.830 6.275 -10.809 1.00 93.06 81 GLU A N 1
ATOM 647 C CA . GLU A 1 81 ? 11.054 5.783 -11.953 1.00 93.06 81 GLU A CA 1
ATOM 648 C C . GLU A 1 81 ? 11.352 4.318 -12.282 1.00 93.06 81 GLU A C 1
ATOM 650 O O . GLU A 1 81 ? 10.431 3.565 -12.597 1.00 93.06 81 GLU A O 1
ATOM 655 N N . LYS A 1 82 ? 12.611 3.866 -12.170 1.00 93.75 82 LYS A N 1
ATOM 6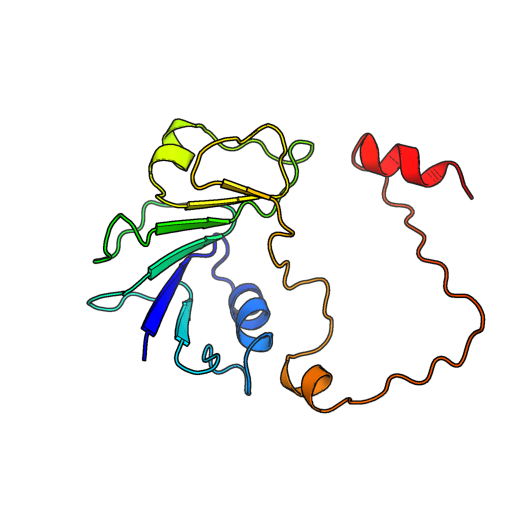56 C CA . LYS A 1 82 ? 12.951 2.454 -12.413 1.00 93.75 82 LYS A CA 1
ATOM 657 C C . LYS A 1 82 ? 12.290 1.565 -11.374 1.00 93.75 82 LYS A C 1
ATOM 659 O O . LYS A 1 82 ? 11.812 0.489 -11.722 1.00 93.75 82 LYS A O 1
ATOM 664 N N . PHE A 1 83 ? 12.230 2.027 -10.126 1.00 93.94 83 PHE A N 1
ATOM 665 C CA . PHE A 1 83 ? 11.509 1.320 -9.078 1.00 93.94 83 PHE A CA 1
ATOM 666 C C . PHE A 1 83 ? 10.009 1.224 -9.388 1.00 93.94 83 PHE A C 1
ATOM 668 O O . PHE A 1 83 ? 9.454 0.126 -9.331 1.00 93.94 83 PHE A O 1
ATOM 675 N 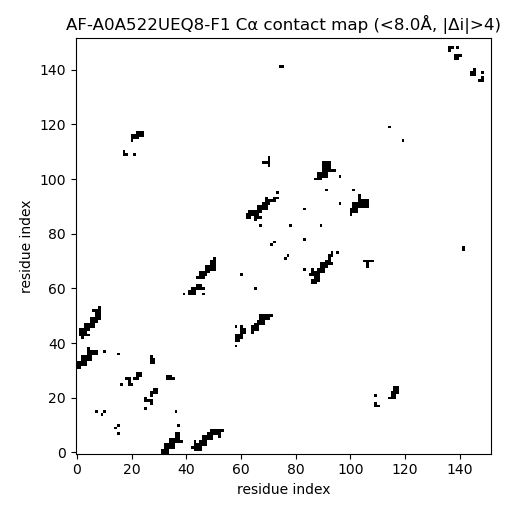N . LEU A 1 84 ? 9.370 2.338 -9.762 1.00 95.06 84 LEU A N 1
ATOM 676 C CA . LEU A 1 84 ? 7.945 2.386 -10.112 1.00 95.06 84 LEU A CA 1
ATOM 677 C C . LEU A 1 84 ? 7.602 1.505 -11.324 1.00 95.06 84 LEU A C 1
ATOM 679 O O . LEU A 1 84 ? 6.572 0.835 -11.318 1.00 95.06 84 LEU A O 1
ATOM 683 N N . ASN A 1 85 ? 8.490 1.435 -12.318 1.00 94.44 85 ASN A N 1
ATOM 684 C CA . ASN A 1 85 ? 8.316 0.633 -13.536 1.00 94.44 85 ASN A CA 1
ATOM 685 C C . ASN A 1 85 ? 8.275 -0.889 -13.296 1.00 94.44 85 ASN A C 1
ATOM 687 O O . ASN A 1 85 ? 7.976 -1.652 -14.217 1.00 94.44 85 ASN A O 1
ATOM 691 N N . GLN A 1 86 ? 8.560 -1.353 -12.077 1.00 93.88 86 GLN A N 1
ATOM 692 C CA . GLN A 1 86 ? 8.380 -2.756 -11.694 1.00 93.88 86 GLN A CA 1
ATOM 693 C C . GLN A 1 86 ? 6.905 -3.128 -11.483 1.00 93.88 86 GLN A C 1
ATOM 695 O O . GLN A 1 86 ? 6.573 -4.313 -11.506 1.00 93.88 86 GLN A O 1
ATOM 700 N N . PHE A 1 87 ? 6.028 -2.138 -11.292 1.00 96.38 87 PHE A N 1
ATOM 701 C CA . PHE A 1 87 ? 4.628 -2.341 -10.939 1.00 96.38 87 PHE A CA 1
ATOM 702 C C . PHE A 1 87 ? 3.701 -2.033 -12.111 1.00 96.38 87 PHE A C 1
ATOM 704 O O . PHE A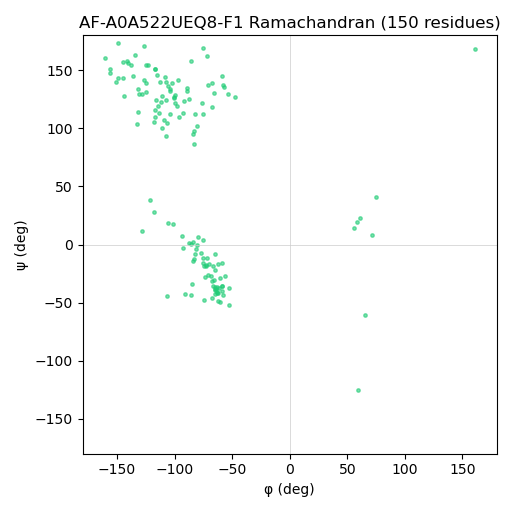 1 87 ? 3.874 -1.052 -12.831 1.00 96.38 87 PHE A O 1
ATOM 711 N N . SER A 1 88 ? 2.669 -2.857 -12.287 1.00 97.56 88 SER A N 1
ATOM 712 C CA . SER A 1 88 ? 1.671 -2.648 -13.336 1.00 97.56 88 SER A CA 1
ATOM 713 C C . SER A 1 88 ? 0.723 -1.494 -13.030 1.00 97.56 88 SER A C 1
ATOM 715 O O . SER A 1 88 ? 0.164 -0.924 -13.968 1.00 97.56 88 SER A O 1
ATOM 717 N N . LYS A 1 89 ? 0.479 -1.200 -11.750 1.00 97.81 89 LYS A N 1
ATOM 718 C CA . LYS A 1 89 ? -0.438 -0.151 -11.294 1.00 97.81 89 LYS A CA 1
ATOM 719 C C . LYS A 1 89 ? 0.197 0.647 -10.163 1.00 97.81 89 LYS A C 1
ATOM 721 O O . LYS A 1 89 ? 0.895 0.085 -9.321 1.00 97.81 89 LYS A O 1
ATOM 726 N N . ILE A 1 90 ? -0.087 1.944 -10.119 1.00 97.62 90 ILE A N 1
ATOM 727 C CA . ILE A 1 90 ? 0.417 2.847 -9.080 1.00 97.62 90 ILE A CA 1
ATOM 728 C C . ILE A 1 90 ? -0.757 3.612 -8.478 1.00 97.62 90 ILE A C 1
ATOM 730 O O . ILE A 1 90 ? -1.543 4.214 -9.201 1.00 97.62 90 ILE A O 1
ATOM 734 N N . ILE A 1 91 ? -0.861 3.619 -7.154 1.00 97.06 91 ILE A N 1
ATOM 735 C CA . ILE A 1 91 ? -1.793 4.442 -6.382 1.00 97.06 91 ILE A CA 1
ATOM 736 C C . 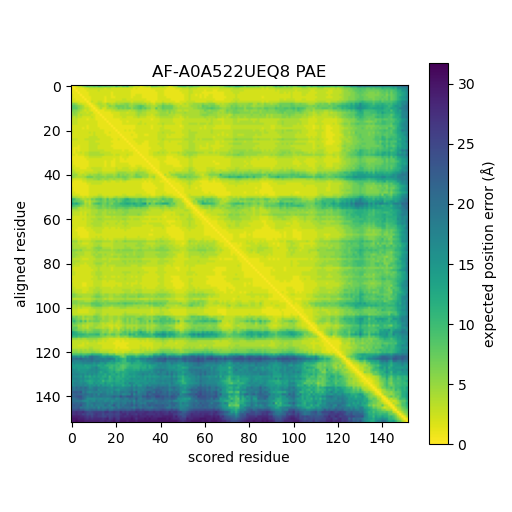ILE A 1 91 ? -0.982 5.544 -5.708 1.00 97.06 91 ILE A C 1
ATOM 738 O O . ILE A 1 91 ? -0.017 5.254 -5.002 1.00 97.06 91 ILE A O 1
ATOM 742 N N . THR A 1 92 ? -1.333 6.811 -5.928 1.00 96.44 92 THR A N 1
ATOM 743 C CA . THR A 1 92 ? -0.521 7.932 -5.431 1.00 96.44 92 THR A CA 1
ATOM 744 C C . THR A 1 92 ? -1.311 9.223 -5.265 1.00 96.44 92 THR A C 1
ATOM 746 O O . THR A 1 92 ? -2.230 9.505 -6.024 1.00 96.44 92 THR A O 1
ATOM 749 N N . CYS A 1 93 ? -0.905 10.077 -4.325 1.00 93.94 93 CYS A N 1
ATOM 750 C CA . CYS A 1 93 ? -1.370 11.467 -4.267 1.00 93.94 93 CYS A CA 1
ATOM 751 C C . CYS A 1 93 ? -0.444 12.447 -5.021 1.00 93.94 93 CYS A C 1
ATOM 753 O O . CYS A 1 93 ? -0.734 13.643 -5.108 1.00 93.94 93 CYS A O 1
ATOM 755 N N . GLN A 1 94 ? 0.676 11.962 -5.568 1.00 94.56 94 GLN A N 1
ATOM 756 C CA . GLN A 1 94 ? 1.664 12.778 -6.268 1.00 94.56 94 GLN A CA 1
ATOM 757 C C . GLN A 1 94 ? 1.242 13.036 -7.713 1.00 94.56 94 GLN A C 1
ATOM 759 O O . GLN A 1 94 ? 1.259 12.131 -8.539 1.00 94.56 94 GLN A O 1
ATOM 764 N N . LYS A 1 95 ? 0.926 14.293 -8.036 1.00 92.31 95 LYS A N 1
ATOM 765 C CA . LYS A 1 95 ? 0.513 14.704 -9.391 1.00 92.31 95 LYS A CA 1
ATOM 766 C C . LYS A 1 95 ? 1.613 14.585 -10.451 1.00 92.31 95 LYS A C 1
ATOM 768 O O . LYS A 1 95 ? 1.306 14.616 -11.625 1.00 92.31 95 LYS A O 1
ATOM 773 N N . GLY A 1 96 ? 2.881 14.501 -10.045 1.00 93.19 96 GLY A N 1
ATOM 774 C CA . GLY A 1 96 ? 4.004 14.368 -10.980 1.00 93.19 96 GLY A CA 1
ATOM 775 C C . GLY A 1 96 ? 4.260 12.939 -11.462 1.00 93.19 96 GLY A C 1
ATOM 776 O O . GLY A 1 96 ? 5.111 12.746 -12.319 1.00 93.19 96 GLY A O 1
ATOM 777 N N . ILE A 1 97 ? 3.575 11.944 -10.892 1.00 94.44 97 ILE A N 1
ATOM 778 C CA . ILE A 1 97 ? 3.641 10.556 -11.351 1.00 94.44 97 ILE A CA 1
ATOM 779 C C . ILE A 1 97 ? 2.440 10.357 -12.268 1.00 94.44 97 ILE A C 1
ATOM 781 O O . ILE A 1 97 ? 1.317 10.345 -11.779 1.00 94.44 97 ILE A O 1
ATOM 785 N N . GLU A 1 98 ? 2.666 10.214 -13.570 1.00 94.62 98 GLU A N 1
ATOM 786 C CA . GLU A 1 98 ? 1.597 10.069 -14.562 1.00 94.62 98 GLU A CA 1
ATOM 787 C C . GLU A 1 98 ? 1.772 8.800 -15.401 1.00 94.62 98 GLU A C 1
ATOM 789 O O . GLU A 1 98 ? 2.875 8.281 -15.567 1.00 94.62 98 GLU A O 1
ATOM 794 N N . GLY A 1 99 ? 0.661 8.284 -15.926 1.00 92.88 99 GLY A N 1
ATOM 795 C CA . GLY A 1 99 ? 0.653 7.109 -16.789 1.00 92.88 99 GLY A CA 1
ATOM 796 C C . GLY A 1 99 ? -0.724 6.447 -16.872 1.00 92.88 99 GLY A C 1
ATOM 797 O O . GLY A 1 99 ? -1.607 6.740 -16.067 1.00 92.88 99 GLY A O 1
ATOM 798 N N . PRO A 1 100 ? -0.920 5.514 -17.818 1.00 92.25 100 PRO A N 1
ATOM 799 C CA . PRO A 1 100 ? -2.225 4.901 -18.084 1.00 92.25 100 PRO A CA 1
ATOM 800 C C . PRO A 1 100 ? -2.774 4.056 -16.922 1.00 92.25 100 PRO A C 1
ATOM 802 O O . PRO A 1 100 ? -3.978 3.845 -16.840 1.00 92.25 100 PRO A O 1
ATOM 805 N N . ASN A 1 101 ? -1.908 3.583 -16.020 1.00 96.19 101 ASN A N 1
ATOM 806 C CA . ASN A 1 101 ? -2.276 2.766 -14.858 1.00 96.19 101 ASN A CA 1
ATOM 807 C C . ASN A 1 101 ? -1.936 3.455 -13.526 1.00 96.19 101 ASN A C 1
ATOM 809 O O . ASN A 1 101 ? -1.651 2.785 -12.526 1.00 96.19 101 ASN A O 1
ATOM 813 N N . VAL A 1 102 ? -1.929 4.790 -13.522 1.00 97.31 102 VAL A N 1
ATOM 814 C CA . VAL A 1 102 ? -1.734 5.597 -12.318 1.00 97.31 102 VAL A CA 1
ATOM 815 C C . VAL A 1 102 ? -3.080 6.102 -11.815 1.00 97.31 102 VAL A C 1
ATOM 817 O O . VAL A 1 102 ? -3.853 6.714 -12.547 1.00 97.31 102 VAL A O 1
ATOM 820 N N . TYR A 1 103 ? -3.351 5.853 -10.540 1.00 96.69 103 TYR A N 1
ATOM 821 C CA . TYR A 1 103 ? -4.590 6.217 -9.876 1.00 96.69 103 TYR A CA 1
ATOM 822 C C . TYR A 1 103 ? -4.310 7.275 -8.814 1.00 96.69 103 TYR A C 1
ATOM 824 O O . TYR A 1 103 ? -3.660 7.012 -7.796 1.00 96.69 103 TYR A O 1
ATOM 832 N N . HIS A 1 104 ? -4.832 8.478 -9.047 1.00 96.00 104 HIS A N 1
ATOM 833 C CA . HIS A 1 104 ? -4.670 9.595 -8.127 1.00 96.00 104 HIS A CA 1
ATOM 834 C C . HIS A 1 104 ? -5.709 9.557 -7.007 1.00 96.00 104 HIS A C 1
ATOM 836 O O . HIS A 1 104 ? -6.828 10.041 -7.168 1.00 96.00 104 HIS A O 1
ATOM 842 N N . MET A 1 105 ? -5.342 8.984 -5.862 1.00 92.75 105 MET A N 1
ATOM 843 C CA . MET A 1 105 ? -6.220 8.873 -4.694 1.00 92.75 105 MET A CA 1
ATOM 844 C C . MET A 1 105 ? -5.435 8.910 -3.380 1.00 92.75 105 MET A C 1
ATOM 846 O O . MET A 1 105 ? -4.202 8.942 -3.367 1.00 92.75 105 MET A O 1
ATOM 850 N N . THR A 1 106 ? -6.152 8.954 -2.255 1.00 84.75 106 THR A N 1
ATOM 851 C CA . THR A 1 106 ? -5.513 8.872 -0.941 1.00 84.75 106 THR A CA 1
ATOM 852 C C . THR A 1 106 ? -4.915 7.471 -0.760 1.00 84.75 106 THR A C 1
ATOM 854 O O . THR A 1 106 ? -5.548 6.483 -1.126 1.00 84.75 106 THR A O 1
ATOM 857 N N . PRO A 1 107 ? -3.709 7.343 -0.190 1.00 83.19 107 PRO A N 1
ATOM 858 C CA . PRO A 1 107 ? -3.017 6.055 -0.145 1.00 83.19 107 PRO A CA 1
ATOM 859 C C . PRO A 1 107 ? -3.507 5.114 0.967 1.00 83.19 107 PRO A C 1
ATOM 861 O O . PRO A 1 107 ? -2.923 4.061 1.166 1.00 83.19 107 PRO A O 1
ATOM 864 N N . GLY A 1 108 ? -4.574 5.458 1.697 1.00 85.19 108 GLY A N 1
ATOM 865 C CA . GLY A 1 108 ? -5.162 4.552 2.693 1.00 85.19 108 GLY A CA 1
ATOM 866 C C . GLY A 1 108 ? -4.369 4.419 4.000 1.00 85.19 108 GLY A C 1
ATOM 867 O O . GLY A 1 108 ? -4.257 3.328 4.549 1.00 85.19 108 GLY A O 1
ATOM 868 N N . HIS A 1 109 ? -3.828 5.522 4.523 1.00 86.25 109 HIS A N 1
ATOM 869 C CA . HIS A 1 109 ? -3.110 5.535 5.801 1.00 86.25 109 HIS A CA 1
ATOM 870 C C . HIS A 1 109 ? -3.919 4.946 6.971 1.00 86.25 109 HIS A C 1
ATOM 872 O O . HIS A 1 109 ? -5.019 5.402 7.286 1.00 86.25 109 HIS A O 1
ATOM 878 N N . THR A 1 110 ? -3.308 4.019 7.705 1.00 86.12 110 THR A N 1
ATOM 879 C CA . THR A 1 110 ? -3.936 3.295 8.825 1.00 86.12 110 THR A CA 1
ATOM 880 C C . THR A 1 110 ? -3.909 4.040 10.163 1.00 86.12 110 THR A C 1
ATOM 882 O O . THR A 1 110 ? -4.593 3.651 11.118 1.00 86.12 110 THR A O 1
ATOM 885 N N . TRP A 1 111 ? -3.124 5.116 10.263 1.00 78.75 111 TRP A N 1
ATOM 886 C CA . TRP A 1 111 ? -2.945 5.889 11.495 1.00 78.75 111 TRP A CA 1
ATOM 887 C C . TRP A 1 111 ? -4.040 6.939 11.729 1.00 78.75 111 TRP A C 1
ATOM 889 O O . TRP A 1 111 ? -4.155 7.452 12.842 1.00 78.75 111 TRP A O 1
ATOM 899 N N . PHE A 1 112 ? -4.856 7.261 10.717 1.00 72.50 112 PHE A N 1
ATOM 900 C CA . PHE A 1 112 ? -5.933 8.246 10.862 1.00 72.50 112 PHE A CA 1
ATOM 901 C C . PHE A 1 112 ? -7.124 7.698 11.670 1.00 72.50 112 PHE A C 1
ATOM 903 O O . PHE A 1 112 ? -7.549 8.353 12.628 1.00 72.50 112 PHE A O 1
ATOM 910 N N . PRO A 1 113 ? -7.644 6.487 11.382 1.00 73.56 113 PRO A N 1
ATOM 911 C CA . PRO A 1 113 ? -8.666 5.876 12.216 1.00 73.56 113 PRO A CA 1
ATOM 912 C C . PRO A 1 113 ? -8.021 5.348 13.502 1.00 73.56 113 PRO A C 1
ATOM 914 O O . PRO A 1 113 ? -7.261 4.376 13.503 1.00 73.56 113 PRO A O 1
ATOM 917 N N . ARG A 1 114 ? -8.361 5.967 14.636 1.00 81.25 114 ARG A N 1
ATOM 918 C CA . ARG A 1 114 ? -8.032 5.440 15.975 1.00 81.25 114 ARG A CA 1
ATOM 919 C C . ARG A 1 114 ? -8.910 4.254 16.395 1.00 81.25 114 ARG A C 1
ATOM 921 O O . ARG A 1 114 ? -8.806 3.810 17.528 1.00 81.25 114 ARG A O 1
ATOM 928 N N . LYS A 1 115 ? -9.783 3.796 15.500 1.00 87.81 115 LYS A N 1
ATOM 929 C CA . LYS A 1 115 ? -10.756 2.724 15.703 1.00 87.81 115 LYS A CA 1
ATOM 930 C C . LYS A 1 115 ? -10.548 1.623 14.669 1.00 87.81 115 LYS A C 1
ATOM 932 O O . LYS A 1 115 ? -10.024 1.911 13.589 1.00 87.81 115 LYS A O 1
ATOM 937 N N . SER A 1 116 ? -10.950 0.403 15.000 1.00 92.38 116 SER A N 1
ATOM 938 C CA . SER A 1 116 ? -10.998 -0.723 14.067 1.00 92.38 116 SER A CA 1
ATOM 939 C C . SER A 1 116 ? -12.189 -0.623 13.108 1.00 92.38 116 SER A C 1
ATOM 941 O O . SER A 1 116 ? -13.101 0.188 13.293 1.00 92.38 116 SER A O 1
ATOM 943 N N . TYR A 1 117 ? -12.184 -1.478 12.088 1.00 92.50 117 TYR A N 1
ATOM 944 C CA . TYR A 1 117 ? -13.298 -1.695 11.179 1.00 92.50 117 TYR A CA 1
ATOM 945 C C . TYR A 1 117 ? -14.569 -2.005 11.963 1.00 92.50 117 TYR A C 1
ATOM 947 O O . TYR A 1 117 ? -15.554 -1.299 11.794 1.00 92.50 117 TYR A O 1
ATOM 955 N N . ASP A 1 118 ? -14.521 -2.973 12.881 1.00 92.31 118 ASP A N 1
ATOM 956 C CA . ASP A 1 118 ? -15.698 -3.412 13.640 1.00 92.31 118 ASP A CA 1
ATOM 957 C C . ASP A 1 118 ? -16.270 -2.295 14.527 1.00 92.31 118 ASP A C 1
ATOM 959 O O . ASP A 1 118 ? -17.484 -2.156 14.677 1.00 92.31 118 ASP A O 1
ATOM 963 N N . GLU A 1 119 ? -15.416 -1.448 15.106 1.00 90.56 119 GLU A N 1
ATOM 964 C CA . GLU A 1 119 ? -15.859 -0.300 15.907 1.00 90.56 119 GLU A CA 1
ATOM 965 C C . GLU A 1 119 ? -16.543 0.792 15.072 1.00 90.56 119 GLU A C 1
ATOM 967 O O . GLU A 1 119 ? -17.338 1.577 15.605 1.00 90.56 119 GLU A O 1
ATOM 972 N N . LEU A 1 120 ? -16.194 0.887 13.787 1.00 88.56 120 LEU A N 1
ATOM 973 C CA . LEU A 1 120 ? -16.748 1.859 12.848 1.00 88.56 120 LEU A CA 1
ATOM 974 C C . LEU A 1 120 ? -17.981 1.310 12.127 1.00 88.56 120 LEU A C 1
ATOM 976 O O . LEU A 1 120 ? -18.973 2.023 12.019 1.00 88.56 120 LEU A O 1
ATOM 980 N N . SER A 1 121 ? -17.953 0.051 11.691 1.00 88.31 121 SER A N 1
ATOM 981 C CA . SER A 1 121 ? -19.046 -0.600 10.964 1.00 88.31 121 SER A CA 1
ATOM 982 C C . SER A 1 121 ? -20.282 -0.796 11.836 1.00 88.31 121 SER A C 1
ATOM 984 O O . SER A 1 121 ? -21.398 -0.720 11.339 1.00 88.31 121 SER A O 1
ATOM 986 N N . ASN A 1 122 ? -20.098 -0.999 13.145 1.00 80.75 122 ASN A N 1
ATOM 987 C CA . ASN A 1 122 ? -21.201 -1.146 14.095 1.00 80.75 122 ASN A CA 1
ATOM 988 C C . ASN A 1 122 ? -21.800 0.198 14.553 1.00 80.75 122 ASN A C 1
ATOM 990 O O . ASN A 1 122 ? -22.775 0.214 15.305 1.00 80.75 122 ASN A O 1
ATOM 994 N N . LYS A 1 123 ? -21.239 1.341 14.131 1.00 72.50 123 LYS A N 1
ATOM 995 C CA . LYS A 1 123 ? -21.744 2.676 14.479 1.00 72.50 123 LYS A CA 1
ATOM 996 C C . LYS A 1 123 ? -22.420 3.326 13.280 1.00 72.50 123 LYS A C 1
ATOM 998 O O . LYS A 1 123 ? -21.796 4.047 12.512 1.00 72.50 123 LYS A O 1
ATOM 1003 N N . ASN A 1 124 ? -23.733 3.144 13.191 1.00 65.00 124 ASN A N 1
ATOM 1004 C CA . ASN A 1 124 ? -24.546 3.718 12.114 1.00 65.00 124 ASN A CA 1
ATOM 1005 C C . ASN A 1 124 ? -24.745 5.239 12.235 1.00 65.00 124 ASN A C 1
ATOM 1007 O O . ASN A 1 124 ? -25.105 5.893 11.260 1.00 65.00 124 ASN A O 1
ATOM 1011 N N . THR A 1 125 ? -24.509 5.819 13.415 1.00 72.31 125 THR A N 1
ATOM 1012 C CA . THR A 1 125 ? -24.745 7.244 13.675 1.00 72.31 125 THR A CA 1
ATOM 1013 C C . THR A 1 125 ? -23.695 7.825 14.616 1.00 72.31 125 THR A C 1
ATOM 1015 O O . THR A 1 125 ? -23.472 7.321 15.718 1.00 72.31 125 THR A O 1
ATOM 1018 N N . VAL A 1 126 ? -23.072 8.927 14.197 1.00 74.94 126 VAL A N 1
ATOM 1019 C CA . VAL A 1 126 ? -22.286 9.802 15.074 1.00 74.94 126 VAL A CA 1
ATOM 1020 C C . VAL A 1 126 ? -23.136 11.036 15.350 1.00 74.94 126 VAL A C 1
ATOM 1022 O O . VAL A 1 126 ? -23.399 11.818 14.438 1.00 74.94 126 VAL A O 1
ATOM 1025 N N . GLU A 1 127 ? -23.581 11.215 16.593 1.00 80.88 127 GLU A N 1
ATOM 1026 C CA . GLU A 1 127 ? -24.357 12.398 16.964 1.00 80.88 127 GLU A CA 1
ATOM 1027 C C . GLU A 1 127 ? -23.492 13.660 16.887 1.00 80.88 127 GLU A C 1
ATOM 1029 O O . GLU A 1 127 ? -22.488 13.814 17.591 1.00 80.88 127 GLU A O 1
ATOM 1034 N N . LYS A 1 128 ? -23.887 14.594 16.019 1.00 78.88 128 LYS A N 1
ATOM 1035 C CA . LYS A 1 128 ? -23.204 15.876 15.863 1.00 78.88 128 LYS A CA 1
ATOM 1036 C C . LYS A 1 128 ? -23.701 16.856 16.931 1.00 78.88 128 LYS A C 1
ATOM 1038 O O . LYS A 1 128 ? -24.607 17.642 16.694 1.00 78.88 128 LYS A O 1
ATOM 1043 N N . SER A 1 129 ? -23.083 16.826 18.110 1.00 82.62 129 SER A N 1
ATOM 1044 C CA . SER A 1 129 ? -23.471 17.663 19.262 1.00 82.62 129 SER A CA 1
ATOM 1045 C C . SER A 1 129 ? -23.028 19.132 19.179 1.00 82.62 129 SER A C 1
ATOM 1047 O O . SER A 1 129 ? -23.380 19.941 20.038 1.00 82.62 129 SER A O 1
ATOM 1049 N N . LYS A 1 130 ? -22.225 19.495 18.170 1.00 82.81 130 LYS A N 1
ATOM 1050 C CA . LYS A 1 130 ? -21.681 20.847 17.971 1.00 82.81 130 LYS A CA 1
ATOM 1051 C C . LYS A 1 130 ? -22.035 21.368 16.581 1.00 82.81 130 LYS A C 1
ATOM 1053 O O . LYS A 1 130 ? -21.921 20.645 15.593 1.00 82.81 130 LYS A O 1
ATOM 1058 N N . LEU A 1 131 ? -22.408 22.647 16.508 1.00 84.06 131 LEU A N 1
ATOM 1059 C CA . LEU A 1 131 ? -22.776 23.318 15.257 1.00 84.06 131 LEU A CA 1
ATOM 1060 C C . LEU A 1 131 ? -21.592 23.388 14.276 1.00 84.06 131 LEU A C 1
ATOM 1062 O O . LEU A 1 131 ? -21.747 23.130 13.082 1.00 84.06 131 LEU A O 1
ATOM 1066 N N . ILE A 1 132 ? -20.399 23.675 14.803 1.00 81.81 132 ILE A N 1
ATOM 1067 C CA . ILE A 1 132 ? -19.151 23.827 14.050 1.00 81.81 132 ILE A CA 1
ATOM 1068 C C . ILE A 1 132 ? -18.087 22.911 14.663 1.00 81.81 132 ILE A C 1
ATOM 1070 O O . ILE A 1 132 ? -18.008 22.761 15.882 1.00 81.81 132 ILE A O 1
ATOM 1074 N N . SER A 1 133 ? -17.266 22.302 13.807 1.00 75.06 133 SER A N 1
ATOM 1075 C CA . SER A 1 133 ? -16.050 21.584 14.188 1.00 75.06 133 SER A CA 1
ATOM 1076 C C . SER A 1 133 ? -14.888 22.175 13.397 1.00 75.06 133 SER A C 1
ATOM 1078 O O . SER A 1 133 ? -15.008 22.371 12.188 1.00 75.06 133 SER A O 1
ATOM 1080 N N . LEU A 1 134 ? -13.797 22.500 14.087 1.00 79.12 134 LEU A N 1
ATOM 1081 C CA . LEU A 1 134 ? -12.611 23.114 13.504 1.00 79.12 134 LEU A CA 1
ATOM 1082 C C . LEU A 1 134 ? -11.463 22.100 13.535 1.00 79.12 134 LEU A C 1
ATOM 1084 O O . LEU A 1 134 ? -11.153 21.548 14.591 1.00 79.12 134 LEU A O 1
ATOM 1088 N N . ILE A 1 135 ? -10.826 21.870 12.388 1.00 71.69 135 ILE A N 1
ATOM 1089 C CA . ILE A 1 135 ? -9.620 21.045 12.282 1.00 71.69 135 ILE A CA 1
ATOM 1090 C C . ILE A 1 135 ? -8.446 21.996 12.058 1.00 71.69 135 ILE A C 1
ATOM 1092 O O . ILE A 1 135 ? -8.282 22.533 10.967 1.00 71.69 135 ILE A O 1
ATOM 1096 N N . VAL A 1 136 ? -7.642 22.207 13.100 1.00 76.19 136 VAL A N 1
ATOM 1097 C CA . VAL A 1 136 ? -6.433 23.042 13.061 1.00 76.19 136 VAL A CA 1
ATOM 1098 C C . VAL A 1 136 ? -5.193 22.198 13.309 1.00 76.19 136 VAL A C 1
ATOM 1100 O O . VAL A 1 136 ? -5.222 21.227 14.064 1.00 76.19 136 VAL A O 1
ATOM 1103 N N . SER A 1 137 ? -4.088 22.566 12.667 1.00 66.75 137 SER A N 1
ATOM 1104 C CA . SER A 1 137 ? -2.795 21.912 12.847 1.00 66.75 137 SER A CA 1
ATOM 1105 C C . SER A 1 137 ? -1.717 22.959 13.080 1.00 66.75 137 SER A C 1
ATOM 1107 O O . SER A 1 137 ? -1.621 23.933 12.341 1.00 66.75 137 SER A O 1
ATOM 1109 N N . ASN A 1 138 ? -0.877 22.727 14.085 1.00 70.56 138 ASN A N 1
ATOM 1110 C CA . ASN A 1 138 ? 0.337 23.502 14.343 1.00 70.56 138 ASN A CA 1
ATOM 1111 C C . ASN A 1 138 ? 1.582 22.875 13.685 1.00 70.56 138 ASN A C 1
ATOM 1113 O O . ASN A 1 138 ? 2.708 23.299 13.945 1.00 70.56 138 ASN A O 1
ATOM 1117 N N . LYS A 1 139 ? 1.405 21.832 12.859 1.00 68.25 139 LYS A N 1
ATOM 1118 C CA . LYS A 1 139 ? 2.510 21.176 12.158 1.00 68.25 139 LYS A CA 1
ATOM 1119 C C . LYS A 1 139 ? 3.100 22.176 11.164 1.00 68.25 139 LYS A C 1
ATOM 1121 O O . LYS A 1 139 ? 2.355 22.758 10.389 1.00 68.25 139 LYS A O 1
ATOM 1126 N N . ALA A 1 140 ? 4.427 22.346 11.175 1.00 72.38 140 ALA A N 1
ATOM 1127 C CA . ALA A 1 140 ? 5.155 23.321 10.345 1.00 72.38 140 ALA A CA 1
ATOM 1128 C C . ALA A 1 140 ? 6.334 22.709 9.550 1.00 72.38 140 ALA A C 1
ATOM 1130 O O . ALA A 1 140 ? 7.161 23.428 8.988 1.00 72.38 140 ALA A O 1
ATOM 1131 N N . GLY A 1 141 ? 6.426 21.374 9.498 1.00 68.19 141 GLY A N 1
ATOM 1132 C CA . GLY A 1 141 ? 7.596 20.653 8.971 1.00 68.19 141 GLY A CA 1
ATOM 1133 C C . GLY A 1 141 ? 7.800 20.698 7.449 1.00 68.19 141 GLY A C 1
ATOM 1134 O O . GLY A 1 141 ? 8.861 20.324 6.972 1.00 68.19 141 GLY A O 1
ATOM 1135 N N . THR A 1 142 ? 6.819 21.163 6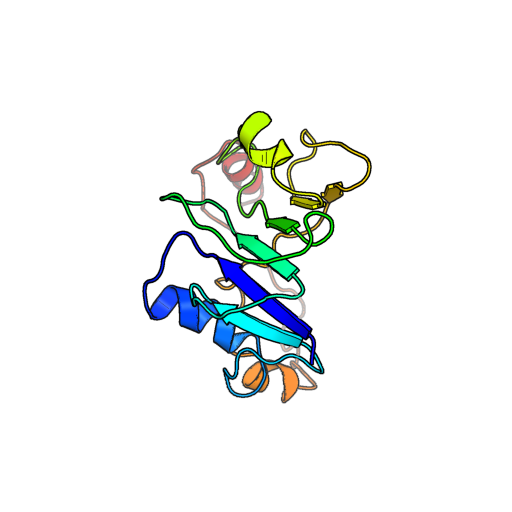.672 1.00 67.12 142 THR A N 1
ATOM 1136 C CA . THR A 1 142 ? 6.908 21.305 5.207 1.00 67.12 142 THR A CA 1
ATOM 1137 C C . THR A 1 142 ? 6.371 22.671 4.778 1.00 67.12 142 THR A C 1
ATOM 1139 O O . THR A 1 142 ? 5.664 23.343 5.530 1.00 67.12 142 THR A O 1
ATOM 1142 N N . SER A 1 143 ? 6.683 23.116 3.560 1.00 67.00 143 SER A N 1
ATOM 1143 C CA . SER A 1 143 ? 6.148 24.379 3.025 1.00 67.00 143 SER A CA 1
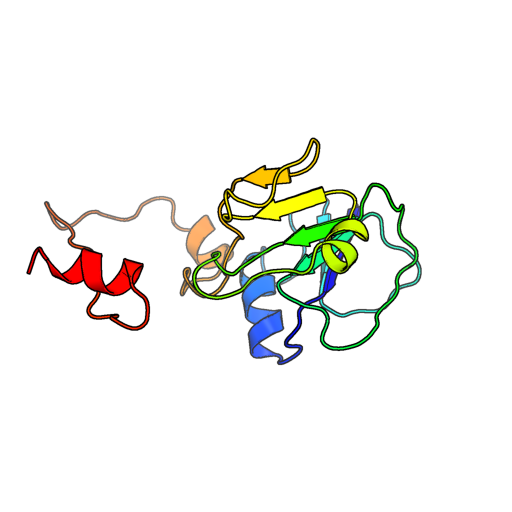ATOM 1144 C C . SER A 1 143 ? 4.613 24.393 2.973 1.00 67.00 143 SER A C 1
ATOM 1146 O O . SER A 1 143 ? 4.002 25.422 3.253 1.00 67.00 143 SER A O 1
ATOM 1148 N N . GLY A 1 144 ? 3.984 23.247 2.686 1.00 61.72 144 GLY A N 1
ATOM 1149 C CA . GLY A 1 144 ? 2.528 23.084 2.738 1.00 61.72 144 GLY A CA 1
ATOM 1150 C C . GLY A 1 144 ? 1.968 23.228 4.154 1.00 61.72 144 GLY A C 1
ATOM 1151 O O . GLY A 1 144 ? 0.986 23.935 4.357 1.00 61.72 144 GLY A O 1
ATOM 1152 N N . HIS A 1 145 ? 2.639 22.638 5.144 1.00 66.44 145 HIS A N 1
ATOM 1153 C CA . HIS A 1 145 ? 2.289 22.778 6.558 1.00 66.44 145 HIS A CA 1
ATOM 1154 C C . HIS A 1 145 ? 2.286 24.246 7.022 1.00 66.44 145 HIS A C 1
ATOM 1156 O O . HIS A 1 145 ? 1.330 24.689 7.649 1.00 66.44 145 HIS A O 1
ATOM 1162 N N . LYS A 1 146 ? 3.287 25.036 6.614 1.00 58.34 146 LYS A N 1
ATOM 1163 C CA . LYS A 1 146 ? 3.402 26.462 6.977 1.00 58.34 146 LYS A CA 1
ATOM 1164 C C . LYS A 1 146 ? 2.288 27.341 6.397 1.00 58.34 146 LYS A C 1
ATOM 1166 O O . LYS A 1 146 ? 1.904 28.324 7.020 1.00 58.34 146 LYS A O 1
ATOM 1171 N N . LYS A 1 147 ? 1.744 26.993 5.225 1.00 56.50 147 LYS A N 1
ATOM 1172 C CA . LYS A 1 147 ? 0.635 27.744 4.608 1.00 56.50 147 LYS A CA 1
ATOM 1173 C C . LYS A 1 147 ? -0.694 27.563 5.352 1.00 56.50 147 LYS A C 1
ATOM 1175 O O . LYS A 1 147 ? -1.523 28.463 5.312 1.00 56.50 147 LYS A O 1
ATOM 1180 N N . GLY A 1 148 ? -0.885 26.441 6.053 1.00 50.72 148 GLY A N 1
ATOM 1181 C CA . GLY A 1 148 ? -2.078 26.178 6.870 1.00 50.72 148 GLY A CA 1
ATOM 1182 C C . GLY A 1 148 ? -2.122 26.936 8.203 1.00 50.72 148 GLY A C 1
ATOM 1183 O O . GLY A 1 148 ? -3.169 26.969 8.838 1.00 50.72 148 GLY A O 1
ATOM 1184 N N . SER A 1 149 ? -1.017 27.564 8.621 1.00 43.28 149 SER A N 1
ATOM 1185 C CA . SER A 1 149 ? -0.929 28.339 9.869 1.00 43.28 149 SER A CA 1
ATOM 1186 C C . SER A 1 149 ? -1.354 29.809 9.725 1.00 43.28 149 SER A C 1
ATOM 1188 O O . SER A 1 149 ? -1.278 30.549 10.695 1.00 43.28 149 SER A O 1
ATOM 1190 N N . ILE A 1 150 ? -1.785 30.247 8.535 1.00 35.50 150 ILE A N 1
ATOM 1191 C CA . ILE A 1 150 ? -2.107 31.659 8.229 1.00 35.50 150 ILE A CA 1
ATOM 1192 C C . ILE A 1 150 ? -3.557 32.044 8.611 1.00 35.50 150 ILE A C 1
ATOM 1194 O O . ILE A 1 150 ? -3.951 33.195 8.465 1.00 35.50 150 ILE A O 1
ATOM 1198 N N . PHE A 1 151 ? -4.347 31.120 9.165 1.00 36.09 151 PHE A N 1
ATOM 1199 C CA . PHE A 1 151 ? -5.719 31.387 9.632 1.00 36.09 151 PHE A CA 1
ATOM 1200 C C . PHE A 1 151 ? -5.921 31.082 11.126 1.00 36.09 151 PHE A C 1
ATOM 1202 O O . PHE A 1 151 ? -6.957 30.539 11.507 1.00 36.09 151 PHE A O 1
ATOM 1209 N N . ALA A 1 152 ? -4.923 31.393 11.957 1.00 35.91 152 ALA A N 1
ATOM 1210 C CA . ALA A 1 152 ? -5.059 31.408 13.415 1.00 35.91 152 ALA A CA 1
ATOM 1211 C C . ALA A 1 152 ? -5.105 32.850 13.927 1.00 35.91 152 ALA A C 1
ATOM 1213 O O . ALA A 1 152 ? -4.297 33.663 13.422 1.00 35.91 152 ALA A O 1
#

pLDDT: mean 87.18, std 12.81, range [35.5, 98.12]

Radius of gyration: 17.99 Å; Cα contacts (8 Å, |Δi|>4): 224; chains: 1; bounding box: 40×52×37 Å

Secondary structure (DSSP, 8-state):
-EEEEEEES---HHHHHHHHTTSGGG-SEETTEEEEES---S--SEEEEES--SS-------GGGEEEEE-S-TTT----HHHHTT-SEEEES-TT--STTEEES----TTS-SS-HHHHHT-------SS---------SSHHHHHGGGG-

Mean predicted aligned error: 7.11 Å

Sequence (152 aa):
MIKVKLTLCDNSPLSVESFLKQTPGFSGQLGDVQFYINEKIDRYDYWAVYENLPREDSAICPKENTIFIAGEPTAIKKYDEKFLNQFSKIITCQKGIEGPNVYHMTPGHTWFPRKSYDELSNKNTVEKSKLISLIVSNKAGTSGHKKGSIFA

Foldseek 3Di:
DAEEEEEEQDPPPVVLQLCLLQDVPSQCDDPPYRYDYNDADQAGAAYEYECDDPDDDDHHYDQLRYEYFNQDEPQVDDDDPVVVVSHNAYEDCYPVDDDPRYHNDHRDDSVPDPGGNVVVVVDPDDDPPDPDDDDADPDDPTPVSVVRVPPD

Nearest PDB structures (foldseek):
  3c6q-assembly3_C  TM=4.911E-01  e=3.791E+00  Thermotoga maritima
  4in9-assembly1_A  TM=4.103E-01  e=4.906E+00  Tannerella forsythia
  4m4k-assembly1_A  TM=3.960E-01  e=4.044E+00  Drosophila melanogaster

Solvent-accessible surface area (backbone atoms only — not comparable to full-atom values): 9262 Å² total; per-residue (Å²): 120,46,39,29,35,37,39,53,58,60,80,49,70,68,55,52,46,42,56,20,30,67,16,58,88,48,64,30,38,59,88,58,35,36,53,36,72,74,61,87,72,85,68,33,60,28,38,39,39,39,72,49,71,89,59,94,79,85,75,53,49,55,65,81,35,23,32,37,32,38,65,56,45,66,93,79,42,82,80,58,67,74,67,53,69,73,35,50,29,39,36,23,66,36,83,87,65,78,59,98,47,50,43,83,40,83,56,72,74,50,80,75,56,92,59,39,34,58,69,50,73,73,50,91,72,82,85,78,91,56,98,75,87,86,91,83,64,88,60,60,93,43,78,71,37,50,64,64,55,75,83,117